Protein AF-A0A433BJW7-F1 (afdb_monomer)

Solvent-accessible surface area (backbone atoms only — not comparable to full-atom values): 7290 Å² total; per-residue (Å²): 134,88,81,83,78,74,78,84,84,72,71,53,48,76,76,37,30,36,76,83,71,42,55,61,48,70,87,78,36,51,80,95,29,53,74,39,61,92,82,47,40,38,73,35,87,58,48,30,73,44,32,71,83,45,50,72,81,66,46,96,72,80,86,80,81,76,77,90,75,82,79,81,82,77,87,83,81,87,70,91,59,57,53,68,40,72,51,65,47,100,84,71,48,76,42,30,44,48,57,50,41,46,74,67,58,65,90,81,133

Structure (mmCIF, N/CA/C/O backbone):
data_AF-A0A433BJW7-F1
#
_entry.id   AF-A0A433BJW7-F1
#
loop_
_atom_site.group_PDB
_atom_site.id
_atom_site.type_sym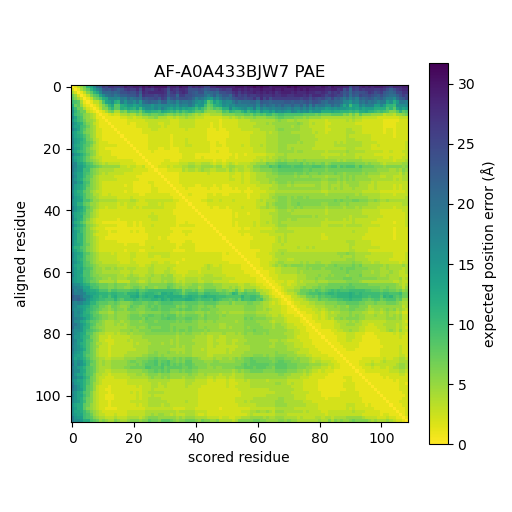bol
_atom_site.label_atom_id
_atom_site.label_alt_id
_atom_site.label_comp_id
_atom_site.label_asym_id
_atom_site.label_entity_id
_atom_site.label_seq_id
_atom_site.pdbx_PDB_ins_code
_atom_site.Cartn_x
_atom_site.Cartn_y
_atom_site.Cartn_z
_atom_site.occupancy
_atom_site.B_iso_or_equiv
_atom_site.auth_seq_id
_atom_site.auth_comp_id
_atom_site.auth_asym_id
_atom_site.auth_atom_id
_atom_site.pdbx_PDB_model_num
ATOM 1 N N . MET A 1 1 ? 27.719 -28.436 8.819 1.00 48.38 1 MET A N 1
ATOM 2 C CA . MET A 1 1 ? 26.904 -28.628 7.604 1.00 48.38 1 MET A CA 1
ATOM 3 C C . MET A 1 1 ? 26.159 -27.327 7.391 1.00 48.38 1 MET A C 1
ATOM 5 O O . MET A 1 1 ? 25.333 -26.994 8.227 1.00 48.38 1 MET A O 1
ATOM 9 N N . SER A 1 2 ? 26.559 -26.531 6.401 1.00 53.56 2 SER A N 1
ATOM 10 C CA . SER A 1 2 ? 25.881 -25.269 6.093 1.00 53.56 2 SER A CA 1
ATOM 11 C C . SER A 1 2 ? 24.666 -25.593 5.238 1.00 53.56 2 SER A C 1
A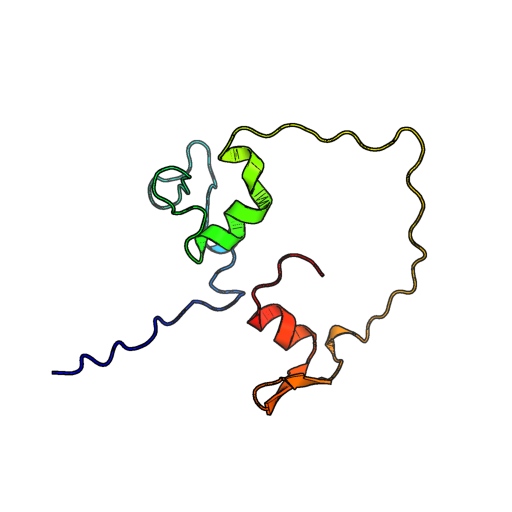TOM 13 O O . SER A 1 2 ? 24.822 -26.041 4.107 1.00 53.56 2 SER A O 1
ATOM 15 N N . ASP A 1 3 ? 23.481 -25.432 5.813 1.00 58.22 3 ASP A N 1
ATOM 16 C CA . ASP A 1 3 ? 22.212 -25.630 5.126 1.00 58.22 3 ASP A CA 1
ATOM 17 C C . ASP A 1 3 ? 21.965 -24.407 4.229 1.00 58.22 3 ASP A C 1
ATOM 19 O O . ASP A 1 3 ? 21.757 -23.290 4.712 1.00 58.22 3 ASP A O 1
ATOM 23 N N . THR A 1 4 ? 22.101 -24.569 2.914 1.00 56.84 4 THR A N 1
ATOM 24 C CA . THR A 1 4 ? 21.796 -23.508 1.947 1.00 56.84 4 THR A CA 1
ATOM 25 C C . THR A 1 4 ? 20.284 -23.385 1.810 1.00 56.84 4 THR A C 1
ATOM 27 O O . THR A 1 4 ? 19.668 -24.067 0.992 1.00 56.84 4 THR A O 1
ATOM 30 N N . LEU A 1 5 ? 19.679 -22.510 2.615 1.00 64.88 5 LEU A N 1
ATOM 31 C CA . LEU A 1 5 ? 18.273 -22.137 2.478 1.00 64.88 5 LEU A CA 1
ATOM 32 C C . LEU A 1 5 ? 18.055 -21.469 1.112 1.00 64.88 5 LEU A C 1
ATOM 34 O O . LEU A 1 5 ? 18.561 -20.377 0.851 1.00 64.88 5 LEU A O 1
ATOM 38 N N . THR A 1 6 ? 17.300 -22.131 0.234 1.00 68.75 6 THR A N 1
ATOM 39 C CA . THR A 1 6 ? 16.811 -21.519 -1.009 1.00 68.75 6 THR A CA 1
ATOM 40 C C . THR A 1 6 ? 15.843 -20.394 -0.635 1.00 68.75 6 THR A C 1
ATOM 42 O O . THR A 1 6 ? 14.928 -20.643 0.155 1.00 68.75 6 THR A O 1
ATOM 45 N N . PRO A 1 7 ? 16.017 -19.161 -1.145 1.00 66.56 7 PRO A N 1
ATOM 46 C CA . PRO A 1 7 ? 15.114 -18.073 -0.810 1.00 66.56 7 PRO A CA 1
ATOM 47 C C . PRO A 1 7 ? 13.688 -18.400 -1.278 1.00 66.56 7 PRO A C 1
ATOM 49 O O . PRO A 1 7 ? 13.511 -18.959 -2.365 1.00 66.56 7 PRO A O 1
ATOM 52 N N . PRO A 1 8 ? 12.662 -18.063 -0.477 1.00 70.88 8 PRO A N 1
ATOM 53 C CA . PRO A 1 8 ? 11.278 -18.284 -0.864 1.00 70.88 8 PRO A CA 1
ATOM 54 C C . PRO A 1 8 ? 10.971 -17.537 -2.163 1.00 70.88 8 PRO A C 1
ATOM 56 O O . PRO A 1 8 ? 11.316 -16.366 -2.328 1.00 70.88 8 PRO A O 1
ATOM 59 N N . THR A 1 9 ? 10.321 -18.227 -3.098 1.00 85.25 9 THR A N 1
ATOM 60 C CA . THR A 1 9 ? 9.778 -17.594 -4.300 1.00 85.25 9 THR A CA 1
ATOM 61 C C . THR A 1 9 ? 8.470 -16.907 -3.931 1.00 85.25 9 THR A C 1
ATOM 63 O O . THR A 1 9 ? 7.515 -17.562 -3.518 1.00 85.25 9 THR A O 1
ATOM 66 N N . TRP A 1 10 ? 8.430 -15.584 -4.061 1.00 88.19 10 TRP A N 1
ATOM 67 C CA . TRP A 1 10 ? 7.234 -14.790 -3.792 1.00 88.19 10 TRP A CA 1
ATOM 68 C C . TRP A 1 10 ? 6.400 -14.624 -5.071 1.00 88.19 10 TRP A C 1
ATOM 70 O O . TRP A 1 10 ? 6.990 -14.391 -6.129 1.00 88.19 10 TRP A O 1
ATOM 80 N N . PRO A 1 11 ? 5.056 -14.730 -5.019 1.00 93.69 11 PRO A N 1
ATOM 81 C CA . PRO A 1 11 ? 4.213 -14.348 -6.152 1.00 93.69 11 PRO A CA 1
ATOM 82 C C . PRO A 1 11 ? 4.410 -12.868 -6.496 1.00 93.69 11 PRO A C 1
ATOM 84 O O . PRO A 1 11 ? 4.510 -12.051 -5.586 1.00 93.69 11 PRO A O 1
ATOM 87 N N . ASP A 1 12 ? 4.418 -12.527 -7.787 1.00 95.62 12 ASP A N 1
ATOM 88 C CA . ASP A 1 12 ? 4.546 -11.143 -8.264 1.00 95.62 12 ASP A CA 1
ATOM 89 C C . ASP A 1 12 ? 3.338 -10.257 -7.885 1.00 95.62 12 ASP A C 1
ATOM 91 O O . ASP A 1 12 ? 2.380 -10.704 -7.245 1.00 95.62 12 ASP A O 1
ATOM 95 N N . ALA A 1 13 ? 3.359 -8.972 -8.252 1.00 95.81 13 ALA A N 1
ATOM 96 C CA . ALA A 1 13 ? 2.285 -8.037 -7.902 1.00 95.81 13 ALA A CA 1
ATOM 97 C C . ALA A 1 13 ? 0.902 -8.402 -8.466 1.00 95.81 13 ALA A C 1
ATOM 99 O O . ALA A 1 13 ? -0.109 -8.037 -7.860 1.00 95.81 13 ALA A O 1
ATOM 100 N N . HIS A 1 14 ? 0.818 -9.131 -9.576 1.00 95.94 14 HIS A N 1
ATOM 101 C CA . HIS A 1 14 ? -0.463 -9.590 -10.107 1.00 95.94 14 HIS A CA 1
ATOM 102 C C . HIS A 1 14 ? -0.928 -10.860 -9.386 1.00 95.94 14 HIS A C 1
ATOM 104 O O . HIS A 1 14 ? -2.068 -10.920 -8.925 1.00 95.94 14 HIS A O 1
ATOM 110 N N . ALA A 1 15 ? -0.037 -11.836 -9.208 1.00 96.62 15 ALA A N 1
ATOM 111 C CA . ALA A 1 15 ? -0.321 -13.104 -8.539 1.00 96.62 15 ALA A CA 1
ATOM 112 C C . ALA A 1 15 ? -0.578 -12.952 -7.028 1.00 96.62 15 ALA A C 1
ATOM 114 O O . ALA A 1 15 ? -1.239 -13.790 -6.418 1.00 96.62 15 ALA A O 1
ATOM 115 N N . SER A 1 16 ? -0.082 -11.875 -6.417 1.00 96.81 16 SER A N 1
ATOM 116 C CA . SER A 1 16 ? -0.338 -11.527 -5.014 1.00 96.81 16 SER A CA 1
ATOM 117 C C . SER A 1 16 ? -1.502 -10.547 -4.822 1.00 96.81 16 SER A C 1
ATOM 119 O O . SER A 1 16 ? -1.693 -10.059 -3.709 1.00 96.81 16 SER A O 1
ATOM 121 N N . ASN A 1 17 ? -2.264 -10.216 -5.873 1.00 96.25 17 ASN A N 1
ATOM 122 C CA . ASN A 1 17 ? -3.371 -9.266 -5.770 1.00 96.25 17 ASN A CA 1
ATOM 123 C C . ASN A 1 17 ? -4.406 -9.752 -4.730 1.00 96.25 17 ASN A C 1
ATOM 125 O O . ASN A 1 17 ? -4.932 -10.861 -4.863 1.00 96.25 17 ASN A O 1
ATOM 129 N N . PRO A 1 18 ? -4.730 -8.947 -3.701 1.00 96.44 18 PRO A N 1
ATOM 130 C CA . PRO A 1 18 ? -5.540 -9.426 -2.588 1.00 96.44 18 PRO A CA 1
ATOM 131 C C . PRO A 1 18 ? -6.995 -9.714 -2.969 1.00 96.44 18 PRO A C 1
ATOM 133 O O . PRO A 1 18 ? -7.607 -10.626 -2.410 1.00 96.44 18 PRO A O 1
ATOM 136 N N . GLN A 1 19 ? -7.531 -8.987 -3.954 1.00 96.12 19 GLN A N 1
ATOM 137 C CA . GLN A 1 19 ? -8.862 -9.240 -4.494 1.00 96.12 19 GLN A CA 1
ATOM 138 C C . GLN A 1 19 ? -8.892 -10.552 -5.286 1.00 96.12 19 GLN A C 1
ATOM 140 O O . GLN A 1 19 ? -9.794 -11.361 -5.080 1.00 96.12 19 GLN A O 1
ATOM 145 N N . ALA A 1 20 ? -7.893 -10.795 -6.140 1.00 96.50 20 ALA A N 1
ATOM 146 C CA . ALA A 1 20 ? -7.782 -12.034 -6.911 1.00 96.50 20 ALA A CA 1
ATOM 147 C C . ALA A 1 20 ? -7.566 -13.264 -6.010 1.00 96.50 20 ALA A C 1
ATOM 149 O O . ALA A 1 20 ? -8.097 -14.337 -6.286 1.00 96.50 20 ALA A O 1
ATOM 150 N N . LEU A 1 21 ? -6.824 -13.107 -4.908 1.00 96.81 21 LEU A N 1
ATOM 151 C CA . LEU A 1 21 ? -6.592 -14.169 -3.923 1.00 96.81 21 LEU A CA 1
ATOM 152 C C . LEU A 1 21 ? -7.773 -14.413 -2.971 1.00 96.81 21 LEU A C 1
ATOM 154 O O . LEU A 1 21 ? -7.768 -15.424 -2.256 1.00 96.81 21 LEU A O 1
ATOM 158 N N . GLY A 1 22 ? -8.770 -13.524 -2.960 1.00 97.50 22 GLY A N 1
ATOM 159 C CA . GLY A 1 22 ? -9.978 -13.667 -2.148 1.00 97.50 22 GLY A CA 1
ATOM 160 C C . GLY A 1 22 ? -9.792 -13.349 -0.662 1.00 97.50 22 GLY A C 1
ATOM 161 O O . GLY A 1 22 ? -10.561 -13.854 0.153 1.00 97.50 22 GLY A O 1
ATOM 162 N N . TRP A 1 23 ? -8.774 -12.570 -0.280 1.00 97.94 23 TRP A N 1
ATOM 163 C CA . TRP A 1 23 ? -8.539 -12.247 1.133 1.00 97.94 23 TRP A CA 1
ATOM 164 C C . TRP A 1 23 ? -9.700 -11.442 1.718 1.00 97.94 23 TRP A C 1
ATOM 166 O O . TRP A 1 23 ? -10.124 -10.452 1.123 1.00 97.94 23 TRP A O 1
ATOM 176 N N . MET A 1 24 ? -10.186 -11.869 2.890 1.00 97.81 24 MET A N 1
ATOM 177 C CA . MET A 1 24 ? -11.220 -11.179 3.674 1.00 97.81 24 MET A CA 1
ATOM 178 C C . MET A 1 24 ? -12.534 -10.910 2.911 1.00 97.81 24 MET A C 1
ATOM 180 O O . MET A 1 24 ? -13.284 -10.000 3.253 1.00 97.81 24 MET A O 1
ATOM 184 N N . GLN A 1 25 ? -12.842 -11.713 1.886 1.00 97.25 25 GLN A N 1
ATOM 185 C CA . GLN A 1 25 ? -14.109 -11.638 1.151 1.00 97.25 25 GLN A CA 1
ATOM 186 C C . GLN A 1 25 ? -15.168 -12.560 1.766 1.00 97.25 25 GLN A C 1
ATOM 188 O O . GLN A 1 25 ? -14.894 -13.724 2.052 1.00 97.25 25 GLN A O 1
ATOM 193 N N . GLY A 1 26 ? -16.397 -12.055 1.902 1.00 95.75 26 GLY A N 1
ATOM 194 C CA . GLY A 1 26 ? -17.530 -12.775 2.497 1.00 95.75 26 GLY A CA 1
ATOM 195 C C . GLY A 1 26 ? -17.797 -12.393 3.958 1.00 95.75 26 GLY A C 1
ATOM 196 O O . GLY A 1 26 ? -17.051 -11.630 4.564 1.00 95.75 26 GLY A O 1
ATOM 197 N N . SER A 1 27 ? -18.894 -12.908 4.524 1.00 94.38 27 SER A N 1
ATOM 198 C CA . SER A 1 27 ? -19.271 -12.673 5.924 1.00 94.38 27 SER A CA 1
ATOM 199 C C . SER A 1 27 ? -19.865 -13.948 6.554 1.00 94.38 27 SER A C 1
ATOM 201 O O . SER A 1 27 ? -21.024 -14.268 6.278 1.00 94.38 27 SER A O 1
ATOM 203 N N . PRO A 1 28 ? -19.085 -14.694 7.369 1.00 93.50 28 PRO A N 1
ATOM 204 C CA . PRO A 1 28 ? -17.649 -14.501 7.609 1.00 93.50 28 PRO A CA 1
ATOM 205 C C . PRO A 1 28 ? -16.806 -14.881 6.373 1.00 93.50 28 PRO A C 1
ATOM 207 O O . PRO A 1 28 ? -17.252 -15.698 5.561 1.00 93.50 28 PRO A O 1
ATOM 210 N N . PRO A 1 29 ? -15.585 -14.336 6.217 1.00 97.12 29 PRO A N 1
ATOM 211 C CA . PRO A 1 29 ? -14.637 -14.851 5.236 1.00 97.12 29 PRO A CA 1
ATOM 212 C C . PRO A 1 29 ? -14.328 -16.339 5.474 1.00 97.12 29 PRO A C 1
ATOM 214 O O . PRO A 1 29 ? -14.359 -16.793 6.624 1.00 97.12 29 PRO A O 1
ATOM 217 N N . PRO A 1 30 ? -13.989 -17.114 4.427 1.00 97.69 30 PRO A N 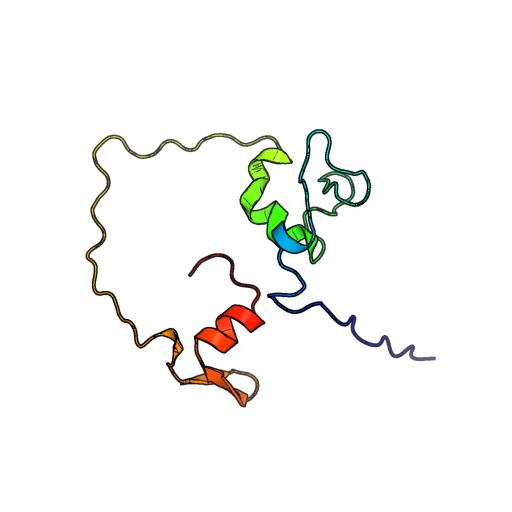1
ATOM 218 C CA . PRO A 1 30 ? -13.497 -18.478 4.593 1.00 97.69 30 PRO A CA 1
ATOM 219 C C . PRO A 1 30 ? -12.305 -18.546 5.558 1.00 97.69 30 PRO A C 1
ATOM 221 O O . PRO A 1 30 ? -11.481 -17.629 5.623 1.00 97.69 30 PRO A O 1
ATOM 224 N N . ALA A 1 31 ? -12.190 -19.643 6.309 1.00 96.00 31 ALA A N 1
ATOM 225 C CA . ALA A 1 31 ? -11.172 -19.778 7.353 1.00 96.00 31 ALA A CA 1
ATOM 226 C C . ALA A 1 31 ? -9.734 -19.684 6.806 1.00 96.00 31 ALA A C 1
ATOM 228 O O . ALA A 1 31 ? -8.875 -19.078 7.441 1.00 96.00 31 ALA A O 1
ATOM 229 N N . ASP A 1 32 ? -9.489 -20.223 5.610 1.00 96.62 32 ASP A N 1
ATOM 230 C CA . ASP A 1 32 ? -8.215 -20.154 4.881 1.00 96.62 32 ASP A CA 1
ATOM 231 C C . ASP A 1 32 ? -7.970 -18.792 4.200 1.00 96.62 32 ASP A C 1
ATOM 233 O O . ASP A 1 32 ? -6.883 -18.541 3.681 1.00 96.62 32 ASP A O 1
ATOM 237 N N . LYS A 1 33 ? -8.971 -17.904 4.221 1.00 97.94 33 LYS A N 1
ATOM 238 C CA . LYS A 1 33 ? -8.950 -16.539 3.669 1.00 97.94 33 LYS A CA 1
ATOM 239 C C . LYS A 1 33 ? -9.088 -15.454 4.735 1.00 97.94 33 LYS A C 1
ATOM 241 O O . LYS A 1 33 ? -9.212 -14.274 4.401 1.00 97.94 33 LYS A O 1
ATOM 246 N N . THR A 1 34 ? -9.046 -15.845 6.006 1.00 97.62 34 THR A N 1
ATOM 247 C CA . THR A 1 34 ? -9.126 -14.932 7.145 1.00 97.62 34 THR A CA 1
ATOM 248 C C . THR A 1 34 ? -7.724 -14.498 7.562 1.00 97.62 34 THR A C 1
ATOM 250 O O . THR A 1 34 ? -6.898 -15.320 7.952 1.00 97.62 34 THR A O 1
ATOM 253 N N . ILE A 1 35 ? -7.468 -13.195 7.497 1.00 98.12 35 ILE A N 1
ATOM 254 C CA . ILE A 1 35 ? -6.266 -12.558 8.038 1.00 98.12 35 ILE A CA 1
ATOM 255 C C . ILE A 1 35 ? -6.552 -12.197 9.498 1.00 98.12 35 ILE A C 1
ATOM 257 O O . ILE A 1 35 ? -7.669 -11.806 9.836 1.00 98.12 35 ILE A O 1
ATOM 261 N N . ARG A 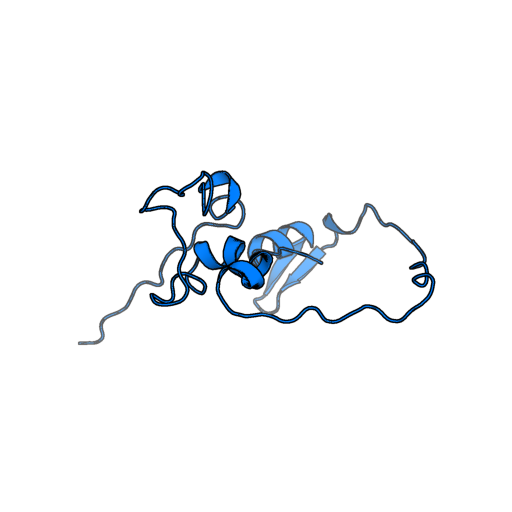1 36 ? -5.554 -12.316 10.373 1.00 96.75 36 ARG A N 1
ATOM 262 C CA . ARG A 1 36 ? -5.659 -12.035 11.804 1.00 96.75 36 ARG A CA 1
ATOM 263 C C . ARG A 1 36 ? -4.452 -11.274 12.343 1.00 96.75 36 ARG A C 1
ATOM 265 O O . ARG A 1 36 ? -3.333 -11.366 11.833 1.00 96.75 36 ARG A O 1
ATOM 272 N N . PHE A 1 37 ? -4.705 -10.517 13.406 1.00 96.19 37 PHE A N 1
ATOM 273 C CA . PHE A 1 37 ? -3.672 -9.776 14.122 1.00 96.19 37 PHE A CA 1
ATOM 274 C C . PHE A 1 37 ? -2.887 -10.670 15.089 1.00 96.19 37 PHE A C 1
ATOM 276 O O . PHE A 1 37 ? -1.660 -10.627 15.117 1.00 96.19 37 PHE A O 1
ATOM 283 N N . ASP A 1 38 ? -3.597 -11.502 15.850 1.00 96.00 38 ASP A N 1
ATOM 284 C CA . ASP A 1 38 ? -3.068 -12.339 16.932 1.00 96.00 38 ASP A CA 1
ATOM 285 C C . ASP A 1 38 ? -2.090 -13.420 16.452 1.00 96.00 38 ASP A C 1
ATOM 287 O O . ASP A 1 38 ? -1.094 -13.687 17.121 1.00 96.00 38 ASP A O 1
ATOM 291 N N . ASP A 1 39 ? -2.329 -14.001 15.274 1.00 95.81 39 ASP A N 1
ATOM 292 C CA . ASP A 1 39 ? -1.429 -14.986 14.665 1.00 95.81 39 ASP A CA 1
ATOM 293 C C . ASP A 1 39 ? -0.338 -14.366 13.768 1.00 95.81 39 ASP A C 1
ATOM 295 O O . ASP A 1 39 ? 0.461 -15.091 13.169 1.00 95.81 39 ASP A O 1
ATOM 299 N N . GLY A 1 40 ? -0.305 -13.034 13.638 1.00 96.44 40 GLY A N 1
ATOM 300 C CA . GLY A 1 40 ? 0.669 -12.291 12.834 1.00 96.44 40 GLY A CA 1
ATOM 301 C C . GLY A 1 40 ? 0.475 -12.361 11.311 1.00 96.44 40 GLY A C 1
ATOM 302 O O . GLY A 1 40 ? 1.321 -11.843 10.579 1.00 96.44 40 GLY A O 1
ATOM 303 N N . SER A 1 41 ? -0.596 -12.984 10.793 1.00 96.88 41 SER A N 1
ATOM 304 C CA . SER A 1 41 ? -0.856 -13.043 9.337 1.00 96.88 41 SER A CA 1
ATOM 305 C C . SER A 1 41 ? -1.002 -11.670 8.720 1.00 96.88 41 SER A C 1
ATOM 307 O O . SER A 1 41 ? -0.627 -11.508 7.565 1.00 96.88 41 SER A O 1
ATOM 309 N N . PHE A 1 42 ? -1.464 -10.672 9.471 1.00 97.38 42 PHE A N 1
ATOM 310 C CA . PHE A 1 42 ? -1.592 -9.310 8.964 1.00 97.38 42 PHE A CA 1
ATOM 311 C C . PHE A 1 42 ? -0.266 -8.682 8.485 1.00 97.38 42 PHE A C 1
ATOM 313 O O . PHE A 1 42 ? -0.322 -7.710 7.746 1.00 97.38 42 PHE A O 1
ATOM 320 N N . LEU A 1 43 ? 0.914 -9.212 8.836 1.00 96.94 43 LEU A N 1
ATOM 321 C CA . LEU A 1 43 ? 2.205 -8.750 8.285 1.00 96.94 43 LEU A CA 1
ATOM 322 C C . LEU A 1 43 ? 2.897 -9.783 7.388 1.00 96.94 43 LEU A C 1
ATOM 324 O O . LEU A 1 43 ? 3.993 -9.528 6.888 1.00 96.94 43 LEU A O 1
ATOM 328 N N . ARG A 1 44 ? 2.285 -10.950 7.158 1.00 95.88 44 ARG A N 1
ATOM 329 C CA . ARG A 1 44 ? 2.845 -11.965 6.259 1.00 95.88 44 ARG A CA 1
ATOM 330 C C . ARG A 1 44 ? 2.522 -11.631 4.811 1.00 95.88 44 ARG A C 1
ATOM 332 O O . ARG A 1 44 ? 1.435 -11.163 4.494 1.00 95.88 44 ARG A O 1
ATOM 339 N N . PHE A 1 45 ? 3.465 -11.881 3.911 1.00 95.94 45 PHE A N 1
ATOM 340 C CA . PHE A 1 45 ? 3.197 -11.798 2.481 1.00 95.94 45 PHE A CA 1
ATOM 341 C C . PHE A 1 45 ? 2.512 -13.098 2.014 1.00 95.94 45 PHE A C 1
ATOM 343 O O . PHE A 1 45 ? 2.982 -14.175 2.392 1.00 95.94 45 PHE A O 1
ATOM 350 N N . PRO A 1 46 ? 1.439 -13.043 1.195 1.00 96.00 46 PRO A N 1
ATOM 351 C CA . PRO A 1 46 ? 0.870 -11.862 0.529 1.00 96.00 46 PRO A CA 1
ATOM 352 C C . PRO A 1 46 ? -0.249 -11.132 1.301 1.00 96.00 46 PRO A C 1
ATOM 354 O O . PRO A 1 46 ? -0.764 -10.137 0.798 1.00 96.00 46 PRO A O 1
ATOM 357 N N . GLN A 1 47 ? -0.645 -11.585 2.496 1.00 97.31 47 GLN A N 1
ATOM 358 C CA . GLN A 1 47 ? -1.749 -10.996 3.277 1.00 97.31 47 GLN A CA 1
ATOM 359 C C . GLN A 1 47 ? -1.555 -9.501 3.583 1.00 97.31 47 GLN A C 1
ATOM 361 O O . GLN A 1 47 ? -2.532 -8.749 3.598 1.00 97.31 47 GLN A O 1
ATOM 366 N N . LEU A 1 48 ? -0.304 -9.059 3.767 1.00 97.12 48 LEU A N 1
ATOM 367 C CA . LEU A 1 48 ? 0.047 -7.665 4.057 1.00 97.12 48 LEU A CA 1
ATOM 368 C C . LEU A 1 48 ? -0.451 -6.673 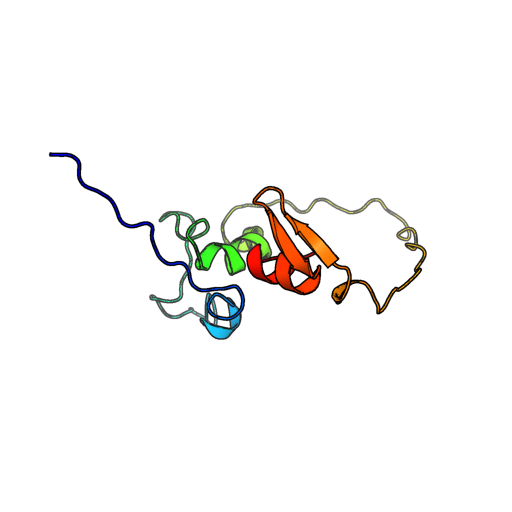2.994 1.00 97.12 48 LEU A C 1
ATOM 370 O O . LEU A 1 48 ? -0.735 -5.521 3.313 1.00 97.12 48 LEU A O 1
ATOM 374 N N . ARG A 1 49 ? -0.624 -7.142 1.748 1.00 97.06 49 ARG A N 1
ATOM 375 C CA . ARG A 1 49 ? -1.163 -6.345 0.635 1.00 97.06 49 ARG A CA 1
ATOM 376 C C . ARG A 1 49 ? -2.639 -5.990 0.805 1.00 97.06 49 ARG A C 1
ATOM 378 O O . ARG A 1 49 ? -3.123 -5.060 0.178 1.00 97.06 49 ARG A O 1
ATOM 385 N N . TRP A 1 50 ? -3.371 -6.747 1.622 1.00 97.44 50 TRP A N 1
ATOM 386 C CA . TRP A 1 50 ? -4.724 -6.383 2.036 1.00 97.44 50 TRP A CA 1
ATOM 387 C C . TRP A 1 50 ? -4.692 -5.625 3.363 1.00 97.44 50 TRP A C 1
ATOM 389 O O . TRP A 1 50 ? -5.271 -4.549 3.487 1.00 97.44 50 TRP A O 1
ATOM 399 N N . SER A 1 51 ? -4.005 -6.168 4.368 1.00 97.81 51 SER A N 1
ATOM 400 C CA . SER A 1 51 ? -4.146 -5.705 5.753 1.00 97.81 51 SER A CA 1
ATOM 401 C C . SER A 1 51 ? -3.630 -4.289 6.003 1.00 97.81 51 SER A C 1
ATOM 403 O O . SER A 1 51 ? -4.228 -3.586 6.815 1.00 97.81 51 SER A O 1
ATOM 405 N N . LEU A 1 52 ? -2.570 -3.833 5.324 1.00 96.25 52 LEU A N 1
ATOM 406 C CA . LEU A 1 52 ? -2.023 -2.491 5.557 1.00 96.25 52 LEU A CA 1
ATOM 407 C C . LEU A 1 52 ? -2.968 -1.386 5.065 1.00 96.25 52 LEU A C 1
ATOM 409 O O . LEU A 1 52 ? -3.000 -0.307 5.656 1.00 96.25 52 LEU A O 1
ATOM 413 N N . SER A 1 53 ? -3.813 -1.675 4.072 1.00 96.38 53 SER A N 1
ATOM 414 C CA . SER A 1 53 ? -4.902 -0.785 3.645 1.00 96.38 53 SER A CA 1
ATOM 415 C C . SER A 1 53 ? -6.157 -0.888 4.525 1.00 96.38 53 SER A C 1
ATOM 417 O O . SER A 1 53 ? -7.003 -0.000 4.473 1.00 96.38 53 SER A O 1
ATOM 419 N N . HIS A 1 54 ? -6.268 -1.929 5.360 1.00 96.94 54 HIS A N 1
ATOM 420 C CA . HIS A 1 54 ? -7.441 -2.236 6.196 1.00 96.94 54 HIS A CA 1
ATOM 421 C C . HIS A 1 54 ? -7.091 -2.318 7.692 1.00 96.94 54 HIS A C 1
ATOM 423 O O . HIS A 1 54 ? -7.784 -2.954 8.483 1.00 96.94 54 HIS A O 1
ATOM 429 N N . LEU A 1 55 ? -6.005 -1.664 8.122 1.00 95.44 55 LEU A N 1
ATOM 430 C CA . LEU A 1 55 ? -5.435 -1.864 9.461 1.00 95.44 55 LEU A CA 1
ATOM 431 C C . LEU A 1 55 ? -6.428 -1.565 10.601 1.00 95.44 55 LEU A C 1
ATOM 433 O O . LEU A 1 55 ? -6.371 -2.187 11.662 1.00 95.44 55 LEU A O 1
ATOM 437 N N . ARG A 1 56 ? -7.376 -0.645 10.368 1.00 96.69 56 ARG A N 1
ATOM 438 C CA . ARG A 1 56 ? -8.428 -0.270 11.330 1.0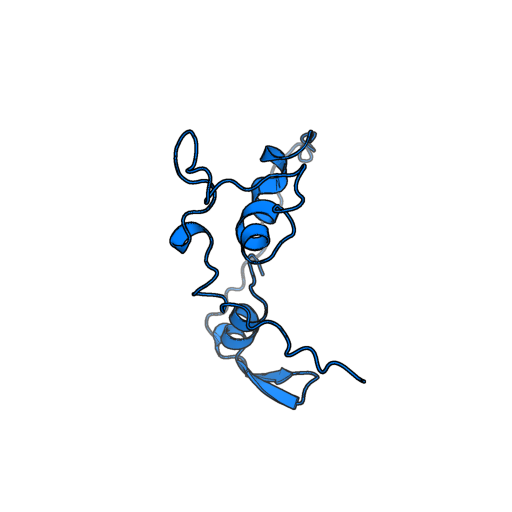0 96.69 56 ARG A CA 1
ATOM 439 C C . ARG A 1 56 ? -9.391 -1.416 11.667 1.00 96.69 56 ARG A C 1
ATOM 441 O O . ARG A 1 56 ? -10.103 -1.304 12.658 1.00 96.69 56 ARG A O 1
ATOM 448 N N . GLU A 1 57 ? -9.412 -2.488 10.877 1.00 95.12 57 GLU A N 1
ATOM 449 C CA . GLU A 1 57 ? -10.240 -3.678 11.116 1.00 95.12 57 GLU A CA 1
ATOM 450 C C . GLU A 1 57 ? -9.586 -4.686 12.075 1.00 95.12 57 GLU A C 1
ATOM 452 O O . GLU A 1 57 ? -10.256 -5.589 12.567 1.00 95.12 57 GLU A O 1
ATOM 457 N N . PHE A 1 58 ? -8.292 -4.532 12.374 1.00 95.31 58 PHE A N 1
ATOM 458 C CA . PHE A 1 58 ? -7.531 -5.484 13.193 1.00 95.31 58 PHE A CA 1
ATOM 459 C C . PHE A 1 58 ? -7.313 -5.035 14.634 1.00 95.31 58 PHE A C 1
ATOM 461 O O . PHE A 1 58 ? -7.207 -5.868 15.533 1.00 95.31 58 PHE A O 1
ATOM 468 N N . VAL A 1 59 ? -7.186 -3.727 14.851 1.00 94.81 59 VAL A N 1
ATOM 469 C CA . VAL A 1 59 ? -6.787 -3.151 16.137 1.00 94.81 59 VAL A CA 1
ATOM 470 C C . VAL A 1 59 ? -7.605 -1.905 16.459 1.00 94.81 59 VAL A C 1
ATOM 472 O O . VAL A 1 59 ? -8.076 -1.225 15.543 1.00 94.81 59 VAL A O 1
ATOM 475 N N . PRO A 1 60 ? -7.754 -1.550 17.748 1.00 96.31 60 PRO A N 1
ATOM 476 C CA . PRO A 1 60 ? -8.352 -0.280 18.128 1.00 96.31 60 PRO A CA 1
ATOM 477 C C . PRO A 1 60 ? -7.616 0.889 17.469 1.00 96.31 60 PRO A C 1
ATOM 479 O O . PRO A 1 60 ? -6.400 1.031 17.587 1.00 96.31 60 PRO A O 1
ATOM 482 N N . THR A 1 61 ? -8.366 1.745 16.784 1.00 96.25 61 THR A N 1
ATOM 483 C CA . THR A 1 61 ? -7.848 2.966 16.164 1.00 96.25 61 THR A CA 1
ATOM 484 C C . THR A 1 61 ? -8.732 4.142 16.537 1.00 96.25 61 THR A C 1
ATOM 486 O O . THR A 1 61 ? -9.938 3.993 16.722 1.00 96.25 61 THR A O 1
ATOM 489 N N . THR A 1 62 ? -8.141 5.332 16.624 1.00 97.06 62 THR A N 1
ATOM 490 C CA . THR A 1 62 ? -8.907 6.575 16.741 1.00 97.06 62 THR A CA 1
ATOM 491 C C . THR A 1 62 ? -8.979 7.269 15.385 1.00 97.06 62 THR A C 1
ATOM 493 O O . THR A 1 62 ? -8.100 7.100 14.533 1.00 97.06 62 THR A O 1
ATOM 496 N N . ALA A 1 63 ? -10.062 7.993 15.120 1.00 95.88 63 ALA A N 1
ATOM 497 C CA . ALA A 1 63 ? -10.105 8.895 13.975 1.00 95.88 63 ALA A CA 1
ATOM 498 C C . ALA A 1 63 ? -9.276 10.145 14.305 1.00 95.88 63 ALA A C 1
ATOM 500 O O . ALA A 1 63 ? -9.380 10.687 15.403 1.00 95.88 63 ALA A O 1
ATOM 501 N N . ILE A 1 64 ? -8.437 10.581 13.367 1.00 94.12 64 ILE A N 1
ATOM 502 C CA . ILE A 1 64 ? -7.808 11.900 13.432 1.00 94.12 64 ILE A CA 1
ATOM 503 C C . ILE A 1 64 ? -8.632 12.798 12.521 1.00 94.12 64 ILE A C 1
ATOM 505 O O . ILE A 1 64 ? -8.663 12.592 11.306 1.00 94.12 64 ILE A O 1
ATOM 509 N N . GLU A 1 65 ? -9.333 13.750 13.127 1.00 94.69 65 GLU A N 1
ATOM 510 C CA . GLU A 1 65 ? -10.165 14.701 12.400 1.00 94.69 65 GLU A CA 1
ATOM 511 C C . GLU A 1 65 ? -9.314 15.576 11.477 1.00 94.69 65 GLU A C 1
ATOM 513 O O . GLU A 1 65 ? -8.184 15.960 11.796 1.00 94.69 65 GLU A O 1
ATOM 518 N N . ARG A 1 66 ? -9.872 15.910 10.313 1.00 92.69 66 ARG A N 1
ATOM 519 C CA . ARG A 1 66 ? -9.263 16.899 9.419 1.00 92.69 66 ARG A CA 1
ATOM 520 C C . ARG A 1 66 ? -9.403 18.289 10.040 1.00 92.69 66 ARG A C 1
ATOM 522 O O . ARG A 1 66 ? -10.349 18.553 10.779 1.00 92.69 66 ARG A O 1
ATOM 529 N N . ALA A 1 67 ? -8.487 19.196 9.704 1.00 92.12 67 ALA A N 1
ATOM 530 C CA . ALA A 1 67 ? -8.647 20.597 10.076 1.00 92.12 67 ALA A CA 1
ATOM 531 C C . ALA A 1 67 ? -9.979 21.144 9.515 1.00 92.12 67 ALA A C 1
ATOM 533 O O . ALA A 1 67 ? -10.347 20.798 8.387 1.00 92.12 67 ALA A O 1
ATOM 534 N N . PRO A 1 68 ? -10.708 21.981 10.273 1.00 92.31 68 PRO A N 1
ATOM 535 C CA . PRO A 1 68 ? -11.948 22.578 9.796 1.00 92.31 68 PRO A CA 1
ATOM 536 C C . PRO A 1 68 ? -11.692 23.483 8.582 1.00 92.31 68 PRO A C 1
ATOM 538 O O . PRO A 1 68 ? -10.670 24.165 8.508 1.00 92.31 68 PRO A O 1
ATOM 541 N N . GLY A 1 69 ? -12.650 23.519 7.654 1.00 92.75 69 GLY A N 1
ATOM 542 C CA . GLY A 1 69 ? -12.576 24.314 6.425 1.00 92.75 69 GLY A CA 1
ATOM 543 C C . GLY A 1 69 ? -12.494 23.468 5.154 1.00 92.75 69 GLY A C 1
ATOM 544 O O . GLY A 1 69 ? -12.519 22.238 5.192 1.00 92.75 69 GLY A O 1
ATOM 545 N N . ALA A 1 70 ? -12.444 24.143 4.006 1.00 92.50 70 ALA A N 1
ATOM 546 C CA . ALA A 1 70 ? -12.286 23.476 2.719 1.00 92.50 70 ALA A CA 1
ATOM 547 C C . ALA A 1 70 ? -10.832 22.997 2.540 1.00 92.50 70 ALA A C 1
ATOM 549 O O . ALA A 1 70 ? -9.908 23.741 2.878 1.00 92.50 70 ALA A O 1
ATOM 550 N N . PRO A 1 71 ? -10.600 21.788 1.995 1.00 93.12 71 PRO A N 1
ATOM 551 C CA . PRO A 1 71 ? -9.253 21.347 1.659 1.00 93.12 71 PRO A CA 1
ATOM 552 C C . PRO A 1 71 ? -8.654 22.242 0.569 1.00 93.12 71 PRO A C 1
ATOM 554 O O . PRO A 1 71 ? -9.349 22.662 -0.359 1.00 93.12 71 PRO A O 1
ATOM 557 N N . SER A 1 72 ? -7.350 22.493 0.648 1.00 93.00 72 SER A N 1
ATOM 558 C CA . SER A 1 72 ? -6.619 23.143 -0.439 1.00 93.00 72 SER A CA 1
ATOM 559 C C . SER A 1 72 ? -6.620 22.247 -1.675 1.00 93.00 72 SER A C 1
ATOM 561 O O . SER A 1 72 ? -6.273 21.068 -1.592 1.00 93.00 72 SER A O 1
ATOM 563 N N . ALA A 1 73 ? -6.985 22.805 -2.829 1.00 94.56 73 ALA A N 1
ATOM 564 C CA . ALA A 1 73 ? -6.874 22.093 -4.095 1.00 94.56 73 ALA A CA 1
ATOM 565 C C . ALA A 1 73 ? -5.395 21.852 -4.435 1.00 94.56 73 ALA A C 1
ATOM 567 O O . ALA A 1 73 ? -4.584 22.777 -4.365 1.00 94.56 73 ALA A O 1
ATOM 568 N N . LEU A 1 74 ? -5.053 20.623 -4.826 1.00 95.31 74 LEU A N 1
ATOM 569 C CA . LEU A 1 74 ? -3.735 20.306 -5.368 1.00 95.31 74 LEU A CA 1
ATOM 570 C C . LEU A 1 74 ? -3.708 20.701 -6.856 1.00 95.31 74 LEU A C 1
ATOM 572 O O . LEU A 1 74 ? -4.522 20.170 -7.617 1.00 95.31 74 LEU A O 1
ATOM 576 N N . PRO A 1 75 ? -2.820 21.616 -7.296 1.00 96.31 75 PRO A N 1
ATOM 577 C CA . PRO A 1 75 ? -2.700 21.953 -8.708 1.00 96.31 75 PRO A CA 1
ATOM 578 C C . PRO A 1 75 ? -2.346 20.715 -9.530 1.00 96.31 75 PRO A C 1
ATOM 580 O O . PRO A 1 75 ? -1.422 19.977 -9.190 1.00 96.31 75 PRO A O 1
ATOM 583 N N . LEU A 1 76 ? -3.081 20.493 -10.617 1.00 96.19 76 LEU A N 1
ATOM 584 C CA . LEU A 1 76 ? -2.873 19.342 -11.484 1.00 96.19 76 LEU A CA 1
ATOM 585 C C . LEU A 1 76 ? -1.991 19.721 -12.674 1.00 96.19 76 LEU A C 1
ATOM 587 O O . LEU A 1 76 ? -2.271 20.678 -13.390 1.00 96.19 76 LEU A O 1
ATOM 591 N N . ALA A 1 77 ? -0.960 18.915 -12.905 1.00 96.38 77 ALA A N 1
ATOM 592 C CA . ALA A 1 77 ? -0.132 18.925 -14.105 1.00 96.38 77 ALA A CA 1
ATOM 593 C C . ALA A 1 77 ? 0.071 17.468 -14.537 1.00 96.38 77 ALA A C 1
ATOM 595 O O . ALA A 1 77 ? 1.138 16.884 -14.351 1.00 96.38 77 ALA A O 1
ATOM 596 N N . LEU A 1 78 ? -1.021 16.851 -14.996 1.00 95.31 78 LEU A N 1
ATOM 597 C CA . LEU A 1 78 ? -1.042 15.430 -15.328 1.00 95.31 78 LEU A CA 1
ATOM 598 C C . LEU A 1 78 ? -0.082 15.134 -16.484 1.00 95.31 78 LEU A C 1
ATOM 600 O O . LEU A 1 78 ? 0.030 15.912 -17.430 1.00 95.31 78 LEU A O 1
ATOM 604 N N . ARG A 1 79 ? 0.588 13.988 -16.388 1.00 96.62 79 ARG A N 1
ATOM 605 C CA . ARG A 1 79 ? 1.548 13.477 -17.362 1.00 96.62 79 ARG A CA 1
ATOM 606 C C . ARG A 1 79 ? 1.183 12.042 -17.704 1.00 96.62 79 ARG A C 1
ATOM 608 O O . ARG A 1 79 ? 1.048 11.218 -16.802 1.00 96.62 79 ARG A O 1
ATOM 615 N N . ASP A 1 80 ? 1.025 11.759 -18.987 1.00 96.69 80 ASP A N 1
ATOM 616 C CA . ASP A 1 80 ? 0.704 10.434 -19.525 1.00 96.69 80 ASP A CA 1
ATOM 617 C C . ASP A 1 80 ? 1.956 9.620 -19.899 1.00 96.69 80 ASP A C 1
ATOM 619 O O . ASP A 1 80 ? 1.862 8.433 -20.203 1.00 96.69 80 ASP A O 1
ATOM 623 N N . ASP A 1 81 ? 3.142 10.228 -19.815 1.00 97.06 81 ASP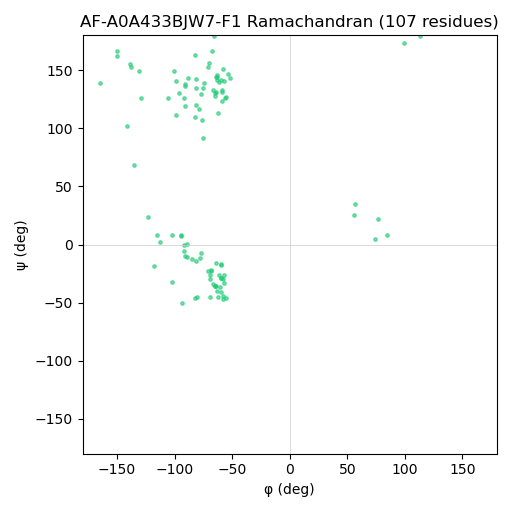 A N 1
ATOM 624 C CA . ASP A 1 81 ? 4.424 9.616 -20.170 1.00 97.06 81 ASP A CA 1
ATOM 625 C C . ASP A 1 81 ? 5.131 8.912 -18.998 1.00 97.06 81 ASP A C 1
ATOM 627 O O . ASP A 1 81 ? 6.120 8.205 -19.208 1.00 97.06 81 ASP A O 1
ATOM 631 N N . LEU A 1 82 ? 4.640 9.080 -17.761 1.00 95.88 82 LEU A N 1
ATOM 632 C CA . LEU A 1 82 ? 5.351 8.640 -16.554 1.00 95.88 82 LEU A CA 1
ATOM 633 C C . LEU A 1 82 ? 5.630 7.137 -16.535 1.00 95.88 82 LEU A C 1
ATOM 635 O O . LEU A 1 82 ? 6.738 6.736 -16.197 1.00 95.88 82 LEU A O 1
ATOM 639 N N . ASP A 1 83 ? 4.678 6.308 -16.958 1.00 96.69 83 ASP A N 1
ATOM 640 C CA . ASP A 1 83 ? 4.834 4.848 -16.989 1.00 96.69 83 ASP A CA 1
ATOM 641 C C . ASP A 1 83 ? 5.994 4.364 -17.866 1.00 96.69 83 ASP A C 1
ATOM 643 O O . ASP A 1 83 ? 6.571 3.298 -17.613 1.00 96.69 83 ASP A O 1
ATOM 647 N N . ALA A 1 84 ? 6.316 5.141 -18.904 1.00 98.00 84 ALA A N 1
ATOM 648 C CA . ALA A 1 84 ? 7.349 4.837 -19.882 1.00 98.00 84 ALA A CA 1
ATOM 649 C C . ALA A 1 84 ? 8.732 5.373 -19.481 1.00 98.00 84 ALA A C 1
ATOM 651 O O . ALA A 1 84 ? 9.722 4.998 -20.115 1.00 98.00 84 ALA A O 1
ATOM 652 N N . LEU A 1 85 ? 8.828 6.214 -18.439 1.00 98.06 85 LEU A N 1
ATOM 653 C CA . LEU A 1 85 ? 10.107 6.743 -17.964 1.00 98.06 85 LEU A CA 1
ATOM 654 C C . LEU A 1 85 ? 11.060 5.600 -17.630 1.00 98.06 85 LEU A C 1
ATOM 656 O O . LEU A 1 85 ? 10.721 4.707 -16.859 1.00 98.06 85 LEU A O 1
ATOM 660 N N . ARG A 1 86 ? 12.256 5.631 -18.218 1.00 98.19 86 ARG A N 1
ATOM 661 C CA . ARG A 1 86 ? 13.287 4.605 -18.044 1.00 98.19 86 ARG A CA 1
ATOM 662 C C . ARG A 1 86 ? 14.324 5.050 -17.024 1.00 98.19 86 ARG A C 1
ATOM 664 O O . ARG A 1 86 ? 14.752 6.202 -17.037 1.00 98.19 86 ARG A O 1
ATOM 671 N N . PHE A 1 87 ? 14.777 4.115 -16.201 1.00 98.00 87 PHE A N 1
ATOM 672 C CA . PHE A 1 87 ? 15.899 4.318 -15.292 1.00 98.00 87 PHE A CA 1
ATOM 673 C C . PHE A 1 87 ? 16.648 3.002 -15.051 1.00 98.00 87 PHE A C 1
ATOM 675 O O . PHE A 1 87 ? 16.158 1.921 -15.381 1.00 98.00 87 PHE A O 1
ATOM 682 N N . THR A 1 88 ? 17.838 3.105 -14.463 1.00 98.00 88 THR A N 1
ATOM 683 C CA 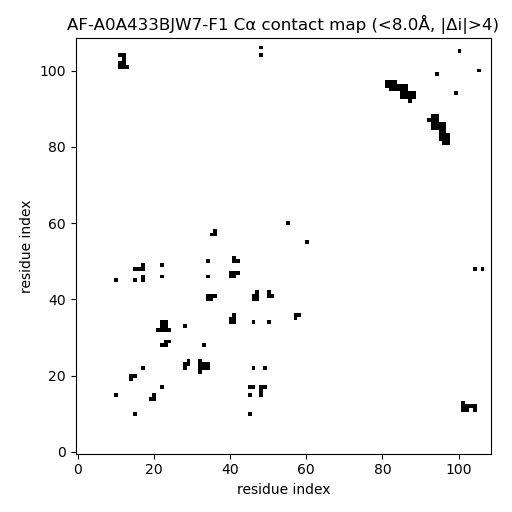. THR A 1 88 ? 18.622 1.958 -13.994 1.00 98.00 88 THR A CA 1
ATOM 684 C C . THR A 1 88 ? 18.540 1.895 -12.473 1.00 98.00 88 THR A C 1
ATOM 686 O O . THR A 1 88 ? 18.815 2.890 -11.801 1.00 98.00 88 THR A O 1
ATOM 689 N N . SER A 1 89 ? 18.138 0.750 -11.919 1.00 95.00 89 SER A N 1
ATOM 690 C CA . SER A 1 89 ? 18.032 0.556 -10.471 1.00 95.00 89 SER A CA 1
ATOM 691 C C . SER A 1 89 ? 19.407 0.573 -9.794 1.00 95.00 89 SER A C 1
ATOM 693 O O . SER A 1 89 ? 20.443 0.412 -10.438 1.00 95.00 89 SER A O 1
ATOM 695 N N . MET A 1 90 ? 19.425 0.685 -8.462 1.00 94.38 90 MET A N 1
ATOM 696 C CA . MET A 1 90 ? 20.662 0.555 -7.675 1.00 94.38 90 MET A CA 1
ATOM 697 C C . MET A 1 90 ? 21.349 -0.814 -7.845 1.00 94.38 90 MET A C 1
ATOM 699 O O . MET A 1 90 ? 22.533 -0.940 -7.551 1.00 94.38 90 MET A O 1
ATOM 703 N N . HIS A 1 91 ? 20.630 -1.821 -8.350 1.00 92.69 91 HIS A N 1
ATOM 704 C CA . HIS A 1 91 ? 21.156 -3.153 -8.661 1.00 92.69 91 HIS A CA 1
ATOM 705 C C . HIS A 1 91 ? 21.591 -3.299 -10.133 1.00 92.69 91 HIS A C 1
ATOM 707 O O . HIS A 1 91 ? 21.911 -4.400 -10.569 1.00 92.69 91 HIS A O 1
ATOM 713 N N . GLY A 1 92 ? 21.605 -2.206 -10.908 1.00 96.56 92 GLY A N 1
ATOM 714 C CA . GLY A 1 92 ? 22.078 -2.186 -12.297 1.00 96.56 92 GLY A CA 1
ATOM 715 C C . GLY A 1 92 ? 21.041 -2.602 -13.344 1.00 96.56 92 GLY A C 1
ATOM 716 O O . GLY A 1 92 ? 21.376 -2.742 -14.516 1.00 96.56 92 GLY A O 1
ATOM 717 N N . GLU A 1 93 ? 19.781 -2.789 -12.956 1.00 96.56 93 GLU A N 1
ATOM 718 C CA . GLU A 1 93 ? 18.736 -3.265 -13.864 1.00 96.56 93 GLU A CA 1
ATOM 719 C C . GLU A 1 93 ? 18.010 -2.095 -14.524 1.00 96.56 93 GLU A C 1
ATOM 721 O O . GLU A 1 93 ? 17.480 -1.223 -13.834 1.00 96.56 93 GLU A O 1
ATOM 726 N N . ALA A 1 94 ? 17.950 -2.093 -15.854 1.00 98.00 94 ALA A N 1
ATOM 727 C CA . ALA A 1 94 ? 17.153 -1.130 -16.600 1.00 98.00 94 ALA A CA 1
ATOM 728 C C . ALA A 1 94 ? 15.668 -1.516 -16.551 1.00 98.00 94 ALA A C 1
ATOM 730 O O . ALA A 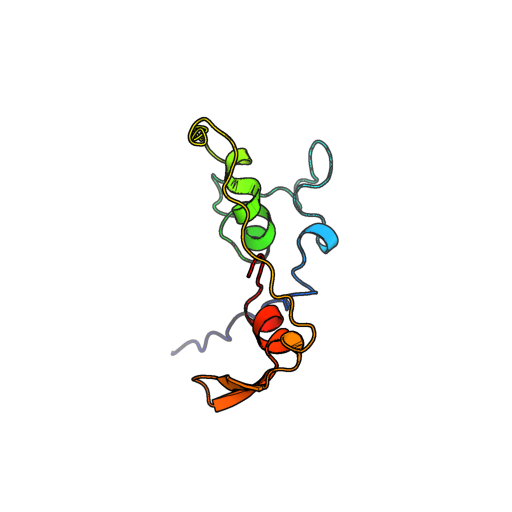1 94 ? 15.315 -2.654 -16.860 1.00 98.00 94 ALA A O 1
ATOM 731 N N . MET A 1 95 ? 14.804 -0.568 -16.191 1.00 97.94 95 MET A N 1
ATOM 732 C CA . MET A 1 95 ? 13.354 -0.765 -16.150 1.00 97.94 95 MET A CA 1
ATOM 733 C C . MET A 1 95 ? 12.601 0.538 -16.428 1.00 97.94 95 MET A C 1
ATOM 735 O O . MET A 1 95 ? 13.174 1.631 -16.380 1.00 97.94 95 MET A O 1
ATOM 739 N N . SER A 1 96 ? 11.323 0.429 -16.777 1.00 98.19 96 SER A N 1
ATOM 740 C CA . SER A 1 96 ? 10.401 1.558 -16.782 1.00 98.19 96 SER A CA 1
ATOM 741 C C . SER A 1 96 ? 9.848 1.833 -15.381 1.00 98.19 96 SER A C 1
ATOM 743 O O . SER A 1 96 ? 9.888 0.979 -14.493 1.00 98.19 96 SER A O 1
ATOM 745 N N . TRP A 1 97 ? 9.285 3.022 -15.181 1.00 96.88 97 TRP A N 1
ATOM 746 C CA . TRP A 1 97 ? 8.574 3.384 -13.957 1.00 96.88 97 TRP A CA 1
ATOM 747 C C . TRP A 1 97 ? 7.452 2.392 -13.635 1.00 96.88 97 TRP A C 1
ATOM 749 O O . TRP A 1 97 ? 7.368 1.892 -12.516 1.00 96.88 97 TRP A O 1
ATOM 759 N N . ARG A 1 98 ? 6.646 2.024 -14.639 1.00 96.81 98 ARG A N 1
ATOM 760 C CA . ARG A 1 98 ? 5.583 1.020 -14.495 1.00 96.81 98 ARG A CA 1
ATOM 761 C C . ARG A 1 98 ? 6.112 -0.337 -14.028 1.00 96.81 98 ARG A C 1
ATOM 763 O O . ARG A 1 98 ? 5.515 -0.957 -13.151 1.00 96.81 98 ARG A O 1
ATOM 770 N N . GLU A 1 99 ? 7.217 -0.802 -14.607 1.00 97.00 99 GLU A N 1
ATOM 771 C CA . GLU A 1 99 ? 7.854 -2.065 -14.213 1.00 97.00 99 GLU A CA 1
ATOM 772 C C . GLU A 1 99 ? 8.344 -2.004 -12.759 1.00 97.00 99 GLU A C 1
ATOM 774 O O . GLU A 1 99 ? 8.156 -2.956 -12.000 1.00 97.00 99 GLU A O 1
ATOM 779 N N . ALA A 1 100 ? 8.906 -0.866 -12.344 1.00 95.88 100 ALA A N 1
ATOM 780 C CA . ALA A 1 100 ? 9.370 -0.656 -10.978 1.00 95.88 100 ALA A CA 1
ATOM 781 C C . ALA A 1 100 ? 8.237 -0.727 -9.950 1.00 95.88 100 ALA A C 1
ATOM 783 O O . ALA A 1 100 ? 8.387 -1.406 -8.936 1.00 95.88 100 ALA A O 1
ATOM 784 N N . LEU A 1 101 ? 7.101 -0.082 -10.234 1.00 95.75 101 LEU A N 1
ATOM 785 C CA . LEU A 1 101 ? 5.917 -0.105 -9.373 1.00 95.75 101 LEU A CA 1
ATOM 786 C C . LEU A 1 101 ? 5.412 -1.537 -9.144 1.00 95.75 101 LEU A C 1
ATOM 788 O O . LEU A 1 101 ? 5.193 -1.956 -8.006 1.00 95.75 101 LEU A O 1
ATOM 792 N N . LEU A 1 102 ? 5.297 -2.330 -10.214 1.00 95.56 102 LEU A N 1
ATOM 793 C CA . LEU A 1 102 ? 4.895 -3.736 -10.107 1.00 95.56 102 LEU A CA 1
ATOM 794 C C . LEU A 1 102 ? 5.919 -4.571 -9.331 1.00 95.56 102 LEU A C 1
ATOM 796 O O . LEU A 1 102 ? 5.548 -5.458 -8.568 1.00 95.56 102 LEU A O 1
ATOM 800 N N . ARG A 1 103 ? 7.212 -4.280 -9.476 1.00 93.62 103 ARG A N 1
ATOM 801 C CA . ARG A 1 103 ? 8.269 -5.024 -8.784 1.00 93.62 103 ARG A CA 1
ATOM 802 C C . ARG A 1 103 ? 8.323 -4.752 -7.279 1.00 93.62 103 ARG A C 1
ATOM 804 O O . ARG A 1 103 ? 8.838 -5.582 -6.532 1.00 93.62 103 ARG A O 1
ATOM 811 N N . THR A 1 104 ? 7.797 -3.613 -6.835 1.00 92.62 104 THR A N 1
ATOM 812 C CA . THR A 1 104 ? 7.764 -3.207 -5.423 1.00 92.62 104 THR A CA 1
ATOM 813 C C . THR A 1 104 ? 6.399 -3.393 -4.764 1.00 92.62 104 THR A C 1
ATOM 815 O O . THR A 1 104 ? 6.240 -2.998 -3.613 1.00 92.62 104 THR A O 1
ATOM 818 N N . TYR A 1 105 ? 5.440 -4.037 -5.444 1.00 95.69 105 TYR A N 1
ATOM 819 C CA . TYR A 1 105 ? 4.089 -4.295 -4.923 1.00 95.69 105 TYR A CA 1
ATOM 820 C C . TYR A 1 105 ? 3.341 -3.021 -4.501 1.00 95.69 105 TYR A C 1
ATOM 822 O O . TYR A 1 105 ? 2.599 -3.055 -3.525 1.00 95.69 105 TYR A O 1
ATOM 830 N N . TYR A 1 106 ? 3.550 -1.908 -5.212 1.00 94.25 106 TYR A N 1
ATOM 831 C CA . TYR A 1 106 ? 2.963 -0.612 -4.868 1.00 94.25 106 TYR A CA 1
ATOM 832 C C . TYR A 1 106 ? 1.433 -0.664 -4.669 1.00 94.25 106 TYR A C 1
ATOM 834 O O . TYR A 1 106 ? 0.725 -1.338 -5.419 1.00 94.25 106 TYR A O 1
ATOM 842 N N . ASP A 1 107 ? 0.935 0.116 -3.705 1.00 91.62 107 ASP A N 1
ATOM 843 C CA . ASP A 1 107 ? -0.505 0.309 -3.460 1.00 91.62 107 ASP A CA 1
ATOM 844 C C . ASP A 1 107 ? -0.946 1.780 -3.648 1.00 91.62 107 ASP A C 1
ATOM 846 O O . ASP A 1 107 ? -2.125 2.063 -3.860 1.00 91.62 107 ASP A O 1
ATOM 850 N N . GLY A 1 108 ? -0.001 2.728 -3.622 1.00 90.69 108 GLY A N 1
ATOM 851 C CA . GLY A 1 108 ? -0.226 4.152 -3.883 1.00 90.69 108 GLY A CA 1
ATOM 852 C C . GLY A 1 108 ? 1.089 4.890 -4.149 1.00 90.69 108 GLY A C 1
ATOM 853 O O . GLY A 1 108 ? 2.095 4.599 -3.500 1.00 90.69 108 GLY A O 1
ATOM 854 N N . ILE A 1 109 ? 1.086 5.803 -5.125 1.00 89.69 109 ILE A N 1
ATOM 855 C CA . ILE A 1 109 ? 2.234 6.618 -5.555 1.00 89.69 109 ILE A CA 1
ATOM 856 C C . ILE A 1 109 ? 1.760 7.951 -6.136 1.00 89.69 109 ILE A C 1
ATOM 858 O O . ILE A 1 109 ? 0.646 7.964 -6.710 1.00 89.69 109 ILE A O 1
#

Radius of gyration: 19.2 Å; Cα contacts (8 Å, |Δi|>4): 82; chains: 1; bounding box: 46×53×38 Å

Foldseek 3Di:
DDDPDDDDDADFLVRLPLVVVQACPDVRGPPVRDAADVVPSCVDPPNVLPCVVVVVVHDPDDDDDDDPDDDDDDDDDDDPCQQVCWDADPVRDIDGPVVVCRRVSDPDD

pLDDT: mean 93.14, std 9.5, range [48.38, 98.19]

Mean predicted aligned error: 5.36 Å

Sequence (109 aa):
MSDTLTPPTWPDAHASNPQALGWMQGSPPPADKTIRFDDGSFLRFPQLRWSLSHLREFVPTTAIERAPGAPSALPLALRDDLDALRFTSMHGEAMSWREALLRTYYDGI

Secondary structure (DSSP, 8-state):
-----PPPPPP-TTTT-HHHHTTT-SSSPPGGG---STTSGGGSTTTHHHHTTSGGGTS-----PPPSSPPPPPPP---SSGGG-EEE-TTS-EEEHHHHHHHTT-S--